Protein AF-A0A0B1SMX6-F1 (afdb_monomer)

Solvent-accessible surface area (backbone atoms only — not comparable to full-atom values): 8966 Å² total; per-residue (Å²): 136,91,67,74,60,84,88,45,82,65,66,88,77,62,55,90,82,55,79,65,43,100,51,54,57,77,76,45,85,81,36,78,78,77,69,36,91,68,62,70,91,80,54,94,78,86,84,88,76,37,67,50,43,18,37,22,36,25,50,53,40,37,75,74,75,44,51,28,39,55,66,29,6,45,50,50,53,51,46,41,38,47,22,44,73,64,79,52,83,82,86,86,71,84,46,81,18,77,90,32,54,84,36,74,70,24,67,70,46,41,34,66,75,31,48,89,34,39,17,55,63,21,27,52,44,32,33,51,39,42,55,51,20,70,74,72,54,46,36,33,62,67,53,31,63,72,73,25,65,54,30,66,113

Secondary structure (DSSP, 8-state):
--STTSSS--GGG--TT----SSHHHH----BTTTB---GGG--------HHHHHHHHHHHHHTT----HHHHHHHHHHHHHHHHHS----------GGGTTTTT-HHHHHHHSGGGTHHHHHHHHHHHHHHHHHH---HHHHHHHH-GGG--

Radius of gyration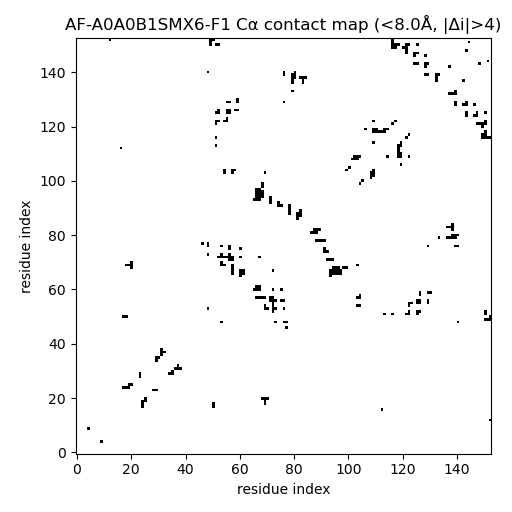: 15.2 Å; Cα contacts (8 Å, |Δi|>4): 193; chains: 1; bounding box: 34×37×40 Å

InterPro domains:
  IPR036052 Tryptophan synthase beta chain-like, PALP domain superfamily [G3DSA:3.40.50.1100] (7-115)
  IPR036052 Tryptophan synthase beta chain-like, PALP domain superfamily [SSF53686] (19-112)

pLDDT: mean 77.39, std 15.1, range [42.97, 96.25]

Sequence (153 aa):
MYDRFKNESGASLWVEPGMAGIGYGAMGMAKKGETTSMDAAVIDRVVKIPDVAATAAMRVLRDQGASGGTSSGVNLLTSMHIAATAKQVSKQLQLRGHYYDSTYYNREWIAKKFARHGGLEAYDCWYTVISESLASGEDPLFVGYERCPNGVF

Nearest PDB structures (foldseek):
  5b55-assembly1_B  TM=8.516E-01  e=1.419E+00  Fusobacterium nucleatum subsp. nucleatum ATCC 25586
  5b53-assembly1_A  TM=7.889E-01  e=3.127E+00  Fusobacterium nucleatum subsp. nucleatum ATCC 25586

Structure (mmCIF, N/CA/C/O backbone):
data_AF-A0A0B1SMX6-F1
#
_entry.id   AF-A0A0B1SMX6-F1
#
loop_
_atom_site.group_PDB
_atom_site.id
_atom_site.type_symbol
_atom_site.label_atom_id
_atom_site.label_alt_id
_atom_site.label_comp_id
_atom_site.label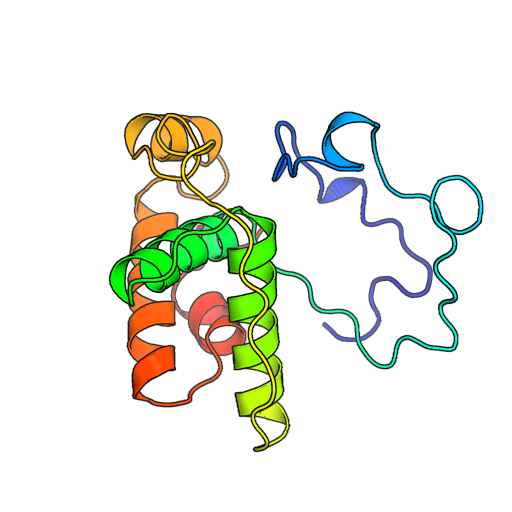_asym_id
_atom_site.label_entity_id
_atom_site.label_seq_id
_atom_site.pdbx_PDB_ins_code
_atom_site.Cartn_x
_atom_site.Cartn_y
_atom_site.Cartn_z
_atom_site.occupancy
_atom_site.B_iso_or_equiv
_atom_site.auth_seq_id
_atom_site.auth_comp_id
_atom_site.auth_asym_id
_atom_site.auth_atom_id
_atom_site.pdbx_PDB_model_num
ATOM 1 N N . MET A 1 1 ? -7.902 -8.112 -14.840 1.00 47.94 1 MET A N 1
ATOM 2 C CA . MET A 1 1 ? -6.574 -7.458 -14.950 1.00 47.94 1 MET A CA 1
ATOM 3 C C . MET A 1 1 ? -5.434 -8.478 -15.147 1.00 47.94 1 MET A C 1
ATOM 5 O O . MET A 1 1 ? -4.305 -8.180 -14.792 1.00 47.94 1 MET A O 1
ATOM 9 N N . TYR A 1 2 ? -5.686 -9.673 -15.706 1.00 43.47 2 TYR A N 1
ATOM 10 C CA . TYR A 1 2 ? -4.776 -10.821 -15.529 1.00 43.47 2 TYR A CA 1
ATOM 11 C C . TYR A 1 2 ? -3.721 -11.056 -16.630 1.00 43.47 2 TYR A C 1
ATOM 13 O O . TYR A 1 2 ? -2.857 -11.896 -16.431 1.00 43.47 2 TYR A O 1
ATOM 21 N N . ASP A 1 3 ? -3.689 -10.280 -17.721 1.00 44.81 3 ASP A N 1
ATOM 22 C CA . ASP A 1 3 ? -2.736 -10.527 -18.827 1.00 44.81 3 ASP A CA 1
ATOM 23 C C . ASP A 1 3 ? -2.076 -9.272 -19.424 1.00 44.81 3 ASP A C 1
ATOM 25 O O . ASP A 1 3 ? -1.333 -9.366 -20.398 1.00 44.81 3 ASP A O 1
ATOM 29 N N . ARG A 1 4 ? -2.290 -8.085 -18.838 1.00 47.38 4 ARG A N 1
ATOM 30 C CA . ARG A 1 4 ? -1.859 -6.807 -19.444 1.00 47.38 4 ARG A CA 1
ATOM 31 C C . ARG A 1 4 ? -0.344 -6.669 -19.671 1.00 47.38 4 ARG A C 1
ATOM 33 O O . ARG A 1 4 ? 0.047 -5.834 -20.462 1.00 47.38 4 ARG A O 1
ATOM 40 N N . PHE A 1 5 ? 0.511 -7.458 -19.015 1.00 51.41 5 PHE A N 1
ATOM 41 C CA . PHE A 1 5 ? 1.973 -7.248 -19.038 1.00 51.41 5 PHE A CA 1
ATOM 42 C C . PHE A 1 5 ? 2.776 -8.444 -19.543 1.00 51.41 5 PHE A C 1
ATOM 44 O O . PHE A 1 5 ? 3.989 -8.473 -19.364 1.00 51.41 5 PHE A O 1
ATOM 51 N N . LYS A 1 6 ? 2.141 -9.420 -20.207 1.00 57.47 6 LYS A N 1
ATOM 52 C CA . LYS A 1 6 ? 2.919 -10.452 -20.913 1.00 57.47 6 LYS A CA 1
ATOM 53 C C . LYS A 1 6 ? 3.799 -9.828 -22.008 1.00 57.47 6 LYS A C 1
ATOM 55 O O . LYS A 1 6 ? 4.912 -10.300 -22.195 1.00 57.47 6 LYS A O 1
ATOM 60 N N . ASN A 1 7 ? 3.334 -8.735 -22.635 1.00 57.09 7 ASN A N 1
ATOM 61 C CA . ASN A 1 7 ? 4.015 -8.045 -23.742 1.00 57.09 7 ASN A CA 1
ATOM 62 C C . ASN A 1 7 ? 4.041 -6.498 -23.648 1.00 57.09 7 ASN A C 1
ATOM 64 O O . ASN A 1 7 ? 4.534 -5.855 -24.570 1.00 57.09 7 ASN A O 1
ATOM 68 N N . GLU A 1 8 ? 3.529 -5.879 -22.578 1.00 57.88 8 GLU A N 1
ATOM 69 C CA . GLU A 1 8 ? 3.533 -4.412 -22.413 1.00 57.88 8 GLU A CA 1
ATOM 70 C C . GLU A 1 8 ? 4.464 -3.988 -21.272 1.00 57.88 8 GLU A C 1
ATOM 72 O O . GLU A 1 8 ? 4.553 -4.656 -20.240 1.00 57.88 8 GLU A O 1
ATOM 77 N N . SER A 1 9 ? 5.151 -2.854 -21.438 1.00 65.06 9 SER A N 1
ATOM 78 C CA . SER A 1 9 ? 5.982 -2.271 -20.382 1.00 65.06 9 SER A CA 1
ATOM 79 C C . SER A 1 9 ? 5.117 -1.574 -19.331 1.00 65.06 9 SER A C 1
ATOM 81 O O . SER A 1 9 ? 4.235 -0.785 -19.658 1.00 65.06 9 SER A O 1
ATOM 83 N N . GLY A 1 10 ? 5.405 -1.810 -18.048 1.00 64.06 10 GLY A N 1
ATOM 84 C CA . GLY A 1 10 ? 4.799 -1.075 -16.933 1.00 64.06 10 GLY A CA 1
ATOM 85 C C . GLY A 1 10 ? 5.414 0.304 -16.673 1.00 64.06 10 GLY A C 1
ATOM 86 O O . GLY A 1 10 ? 5.020 0.944 -15.705 1.00 64.06 10 GLY A O 1
ATOM 87 N N . ALA A 1 11 ? 6.375 0.755 -17.489 1.00 65.44 11 ALA A N 1
ATOM 88 C CA . ALA A 1 11 ? 7.155 1.969 -17.235 1.00 65.44 11 ALA A CA 1
ATOM 89 C C . ALA A 1 11 ? 6.301 3.242 -17.107 1.00 65.44 11 ALA A C 1
ATOM 91 O O . ALA A 1 11 ? 6.614 4.095 -16.287 1.00 65.44 11 ALA A O 1
ATOM 92 N N . SER A 1 12 ? 5.201 3.356 -17.859 1.00 65.31 12 SER A N 1
ATOM 93 C CA . SER A 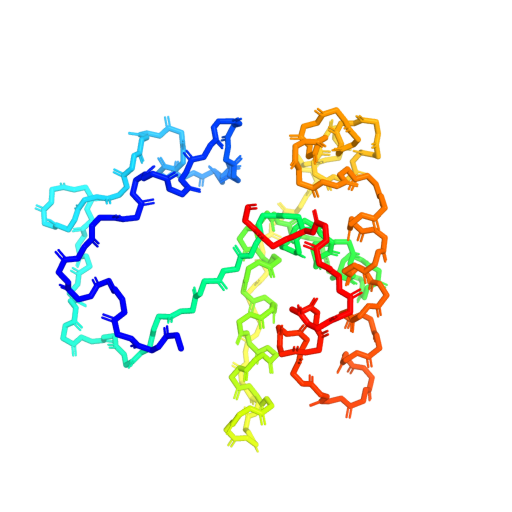1 12 ? 4.280 4.502 -17.770 1.00 65.31 12 SER A CA 1
ATOM 94 C C . SER A 1 12 ? 3.496 4.571 -16.455 1.00 65.31 12 SER A C 1
ATOM 96 O O . SER A 1 12 ? 2.918 5.608 -16.151 1.00 65.31 12 SER A O 1
ATOM 98 N N . LEU A 1 13 ? 3.467 3.478 -15.688 1.00 63.22 13 LEU A N 1
ATOM 99 C CA . LEU A 1 13 ? 2.819 3.399 -14.378 1.00 63.22 13 LEU A CA 1
ATOM 100 C C . LEU A 1 13 ? 3.793 3.706 -13.234 1.00 63.22 13 LEU A C 1
ATOM 102 O O . LEU A 1 13 ? 3.374 3.786 -12.084 1.00 63.22 13 LEU A O 1
ATOM 106 N N . TRP A 1 14 ? 5.090 3.832 -13.526 1.00 65.75 14 TRP A N 1
ATOM 107 C CA . TRP A 1 14 ? 6.093 4.204 -12.539 1.00 65.75 14 TRP A CA 1
ATOM 108 C C . TRP A 1 14 ? 6.213 5.728 -12.472 1.00 65.75 14 TRP A C 1
ATOM 110 O O . TRP A 1 14 ? 6.419 6.389 -13.490 1.00 65.75 14 TRP A O 1
ATOM 120 N N . VAL A 1 15 ? 6.107 6.286 -11.266 1.00 65.00 15 VAL A N 1
ATOM 121 C CA . VAL A 1 15 ? 6.229 7.725 -11.010 1.00 65.00 15 VAL A CA 1
ATOM 122 C C . VAL A 1 15 ? 7.208 7.937 -9.862 1.00 65.00 15 VAL A C 1
ATOM 124 O O . VAL A 1 15 ? 7.072 7.316 -8.812 1.00 65.00 15 VAL A O 1
ATOM 127 N N . GLU A 1 16 ? 8.192 8.818 -10.044 1.00 60.72 16 GLU A N 1
ATOM 128 C CA . GLU A 1 16 ? 9.182 9.153 -9.013 1.00 60.72 16 GLU A CA 1
ATOM 129 C C . GLU A 1 16 ? 8.509 9.761 -7.753 1.00 60.72 16 GLU A C 1
ATOM 131 O O . GLU A 1 16 ? 7.606 10.594 -7.886 1.00 60.72 16 GLU A O 1
ATOM 136 N N . PRO A 1 17 ? 8.931 9.405 -6.518 1.00 51.59 17 PRO A N 1
ATOM 137 C CA . PRO A 1 17 ? 10.104 8.591 -6.157 1.00 51.59 17 PRO A CA 1
ATOM 138 C C . PRO A 1 17 ? 9.947 7.081 -6.362 1.00 51.59 17 PRO A C 1
ATOM 140 O O . PRO A 1 17 ? 10.918 6.350 -6.178 1.00 51.59 17 PRO A O 1
ATOM 143 N N . GLY A 1 18 ? 8.752 6.607 -6.722 1.00 62.62 18 GLY A N 1
ATOM 144 C CA . GLY A 1 18 ? 8.358 5.211 -6.579 1.00 62.62 18 GLY A CA 1
ATOM 145 C C . GLY A 1 18 ? 8.516 4.733 -5.131 1.00 62.62 18 GLY A C 1
ATOM 146 O O . GLY A 1 18 ? 9.050 5.423 -4.251 1.00 62.62 18 GLY A O 1
ATOM 147 N N . MET A 1 19 ? 8.083 3.513 -4.839 1.00 68.06 19 MET A N 1
ATOM 148 C CA . MET A 1 19 ? 8.546 2.846 -3.623 1.00 68.06 19 MET A CA 1
ATOM 149 C C . MET A 1 19 ? 10.039 2.502 -3.746 1.00 68.06 19 MET A C 1
ATOM 151 O O . MET A 1 19 ? 10.423 1.464 -4.283 1.00 68.06 19 MET A O 1
ATOM 155 N N . ALA A 1 20 ? 10.894 3.379 -3.219 1.00 57.22 20 ALA A N 1
ATOM 156 C CA . ALA A 1 20 ? 12.323 3.158 -3.084 1.00 57.22 20 ALA A CA 1
ATOM 157 C C . ALA A 1 20 ? 12.571 2.107 -1.991 1.00 57.22 20 ALA A C 1
ATOM 159 O O . ALA A 1 20 ? 12.595 2.399 -0.796 1.00 57.22 20 ALA A O 1
ATOM 160 N N . GLY A 1 21 ? 12.721 0.850 -2.403 1.00 52.12 21 GLY A N 1
ATOM 161 C CA . GLY A 1 21 ? 13.326 -0.177 -1.562 1.00 52.12 21 GLY A CA 1
ATOM 162 C C . GLY A 1 21 ? 14.850 -0.036 -1.545 1.00 52.12 21 GLY A C 1
ATOM 163 O O . GLY A 1 21 ? 15.449 0.433 -2.512 1.00 52.12 21 GLY A O 1
ATOM 164 N N . ILE A 1 22 ? 15.487 -0.505 -0.471 1.00 45.50 22 ILE A N 1
ATOM 165 C CA . ILE A 1 22 ? 16.936 -0.766 -0.415 1.00 45.50 22 ILE A CA 1
ATOM 166 C C . ILE A 1 22 ? 17.231 -1.923 -1.396 1.00 45.50 22 ILE A C 1
ATOM 168 O O . ILE A 1 22 ? 17.194 -3.093 -1.028 1.00 45.50 22 ILE A O 1
ATOM 172 N N . GLY A 1 23 ? 17.364 -1.616 -2.686 1.00 52.12 23 GLY A N 1
ATOM 173 C CA . GLY A 1 23 ? 17.436 -2.587 -3.783 1.00 52.12 23 GLY A CA 1
ATOM 174 C C . GLY A 1 23 ? 17.416 -1.901 -5.152 1.00 52.12 23 GLY A C 1
ATOM 175 O O . GLY A 1 23 ? 17.749 -0.721 -5.252 1.00 52.12 23 GLY A O 1
ATOM 176 N N . TYR A 1 24 ? 16.992 -2.610 -6.209 1.00 48.94 24 TYR A N 1
ATOM 177 C CA . TYR A 1 24 ? 16.967 -2.065 -7.580 1.00 48.94 24 TYR A CA 1
ATOM 178 C C . TYR A 1 24 ? 16.203 -0.743 -7.716 1.00 48.94 24 TYR A C 1
ATOM 180 O O . TYR A 1 24 ? 16.554 0.034 -8.587 1.00 48.94 24 TYR A O 1
ATOM 188 N N . GLY A 1 25 ? 15.265 -0.407 -6.823 1.00 52.84 25 GLY A N 1
ATOM 189 C CA . GLY A 1 25 ? 14.623 0.915 -6.814 1.00 52.84 25 GLY A CA 1
ATOM 190 C C . GLY A 1 25 ? 15.612 2.093 -6.823 1.00 52.84 25 GLY A C 1
ATOM 191 O O . GLY A 1 25 ? 15.338 3.098 -7.466 1.00 52.84 25 GLY A O 1
ATOM 192 N N . ALA A 1 26 ? 16.789 1.946 -6.200 1.00 51.88 26 ALA A N 1
ATOM 193 C CA . ALA A 1 26 ? 17.867 2.940 -6.250 1.00 51.88 26 ALA A CA 1
ATOM 194 C C . ALA A 1 26 ? 18.799 2.801 -7.477 1.00 51.88 26 ALA A C 1
ATOM 196 O O . ALA A 1 26 ? 19.523 3.737 -7.800 1.00 51.88 26 ALA A O 1
ATOM 197 N N . MET A 1 27 ? 18.792 1.648 -8.157 1.00 59.31 27 MET A N 1
ATOM 198 C CA . MET A 1 27 ? 19.605 1.351 -9.352 1.00 59.31 27 MET A CA 1
ATOM 199 C C . MET A 1 27 ? 18.809 1.414 -10.671 1.00 59.31 27 MET A C 1
ATOM 201 O O . MET A 1 27 ? 19.353 1.111 -11.732 1.00 59.31 27 MET A O 1
ATOM 205 N N . GLY A 1 28 ? 17.534 1.811 -10.618 1.00 62.69 28 GLY A N 1
ATOM 206 C CA . GLY A 1 28 ? 16.636 1.911 -11.768 1.00 62.69 28 GLY A CA 1
ATOM 207 C C . GLY A 1 28 ? 15.728 0.691 -11.973 1.00 62.69 28 GLY A C 1
ATOM 208 O O . GLY A 1 28 ? 15.672 -0.243 -11.176 1.00 62.69 28 GLY A O 1
ATOM 209 N N . MET A 1 29 ? 14.956 0.707 -13.060 1.00 64.69 29 MET A N 1
ATOM 210 C CA . MET A 1 29 ? 13.981 -0.351 -13.349 1.00 64.69 29 MET A CA 1
ATOM 211 C C . MET A 1 29 ? 14.651 -1.723 -13.501 1.00 64.69 29 MET A C 1
ATOM 213 O O . MET A 1 29 ? 15.658 -1.856 -14.197 1.00 64.69 29 MET A O 1
ATOM 217 N N . ALA A 1 30 ? 14.046 -2.760 -12.915 1.00 70.38 30 ALA A N 1
ATOM 218 C CA . ALA A 1 30 ? 14.485 -4.131 -13.131 1.00 70.38 30 ALA A CA 1
ATOM 219 C C . ALA A 1 30 ? 14.174 -4.581 -14.571 1.00 70.38 30 ALA A C 1
ATOM 221 O O . ALA A 1 30 ? 13.034 -4.490 -15.026 1.00 70.38 30 ALA A O 1
ATOM 222 N N . LYS A 1 31 ? 15.180 -5.102 -15.276 1.00 70.50 31 LYS A N 1
ATOM 223 C CA . LYS A 1 31 ? 15.092 -5.608 -16.648 1.00 70.50 31 LYS A CA 1
ATOM 224 C C . LYS A 1 31 ? 15.472 -7.085 -16.699 1.00 70.50 31 LYS A C 1
ATOM 226 O O . LYS A 1 31 ? 16.578 -7.459 -16.301 1.00 70.50 31 LYS A O 1
ATOM 231 N N . LYS A 1 32 ? 14.561 -7.924 -17.198 1.00 71.38 32 LYS A N 1
ATOM 232 C CA . LYS A 1 32 ? 14.756 -9.378 -17.307 1.00 71.38 32 LYS A CA 1
ATOM 233 C C . LYS A 1 32 ? 16.012 -9.702 -18.122 1.00 71.38 32 LYS A C 1
ATOM 235 O O . LYS A 1 32 ? 16.145 -9.222 -19.240 1.00 71.38 32 LYS A O 1
ATOM 240 N N . GLY A 1 33 ? 16.914 -10.512 -17.565 1.00 71.06 33 GLY A N 1
ATOM 241 C CA . GLY A 1 33 ? 18.145 -10.942 -18.240 1.00 71.06 33 GLY A CA 1
ATOM 242 C C . GLY A 1 33 ? 19.266 -9.895 -18.293 1.00 71.06 33 GLY A C 1
ATOM 243 O O . GLY A 1 33 ? 20.388 -10.252 -18.629 1.00 71.06 33 GLY A O 1
ATOM 244 N N . GLU A 1 34 ? 18.998 -8.638 -17.923 1.00 77.00 34 GLU A N 1
ATOM 245 C CA . GLU A 1 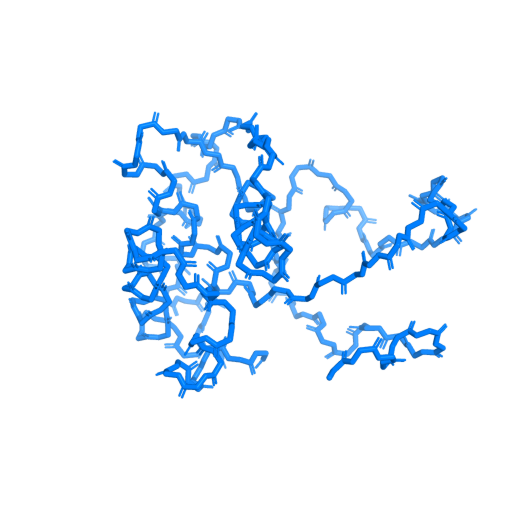34 ? 20.018 -7.584 -17.806 1.00 77.00 34 GLU A CA 1
ATOM 246 C C . GLU A 1 34 ? 20.345 -7.305 -16.337 1.00 77.00 34 GLU A C 1
ATOM 248 O O . GLU A 1 34 ? 21.475 -7.471 -15.889 1.00 77.00 34 GLU A O 1
ATOM 253 N N . THR A 1 35 ? 19.339 -6.886 -15.568 1.00 72.06 35 THR A N 1
ATOM 254 C CA . THR A 1 35 ? 19.502 -6.476 -14.170 1.00 72.06 35 THR A CA 1
ATOM 255 C C . THR A 1 35 ? 18.796 -7.428 -13.212 1.00 72.06 35 THR A C 1
ATOM 257 O O . THR A 1 35 ? 18.671 -7.136 -12.034 1.00 72.06 35 THR A O 1
ATOM 260 N N . THR A 1 36 ? 18.261 -8.549 -13.685 1.00 72.19 36 THR A N 1
ATOM 261 C CA . THR A 1 36 ? 17.705 -9.581 -12.810 1.00 72.19 36 THR A CA 1
ATOM 262 C C . THR A 1 36 ? 17.867 -10.958 -13.438 1.00 72.19 36 THR A C 1
ATOM 264 O O . THR A 1 36 ? 17.686 -11.123 -14.645 1.00 72.19 36 THR A O 1
ATOM 267 N N . SER A 1 37 ? 18.166 -11.952 -12.600 1.00 77.56 37 SER A N 1
ATOM 268 C CA . SER A 1 37 ? 18.186 -13.379 -12.943 1.00 77.56 37 SER A CA 1
ATOM 269 C C . SER A 1 37 ? 16.785 -14.008 -12.974 1.00 77.56 37 SER A C 1
ATOM 271 O O . SER A 1 37 ? 16.653 -15.228 -12.950 1.00 77.56 37 SER A O 1
ATOM 273 N N . MET A 1 38 ? 15.732 -13.185 -12.994 1.00 74.69 38 MET A N 1
ATOM 274 C CA . MET A 1 38 ? 14.341 -13.624 -12.982 1.00 74.69 38 MET A CA 1
ATOM 275 C C . MET A 1 38 ? 14.003 -14.473 -14.213 1.00 74.69 38 MET A C 1
ATOM 277 O O . MET A 1 38 ? 13.945 -13.971 -15.340 1.00 74.69 38 MET A O 1
ATOM 281 N N . ASP A 1 39 ? 13.708 -15.748 -13.979 1.00 79.62 39 ASP A N 1
ATOM 282 C CA . ASP A 1 39 ? 13.090 -16.618 -14.969 1.00 79.62 39 ASP A CA 1
ATOM 283 C C . ASP A 1 39 ? 11.564 -16.497 -14.869 1.00 79.62 39 ASP A C 1
ATOM 285 O O . ASP A 1 39 ? 10.972 -16.686 -13.811 1.00 79.62 39 ASP A O 1
ATOM 289 N N . ALA A 1 40 ? 10.914 -16.156 -15.981 1.00 76.62 40 ALA A N 1
ATOM 290 C CA . ALA A 1 40 ? 9.458 -16.029 -16.003 1.00 76.62 40 ALA A CA 1
ATOM 291 C C . ALA A 1 40 ? 8.761 -17.396 -15.964 1.00 76.62 40 ALA A C 1
ATOM 293 O O . ALA A 1 40 ? 7.596 -17.460 -15.588 1.00 76.62 40 ALA A O 1
ATOM 294 N N . ALA A 1 41 ? 9.458 -18.478 -16.334 1.00 82.81 41 ALA A N 1
ATOM 295 C CA . ALA A 1 41 ? 8.898 -19.825 -16.333 1.00 82.81 41 ALA A CA 1
ATOM 296 C C . ALA A 1 41 ? 8.590 -20.350 -14.920 1.00 82.81 41 ALA A C 1
ATOM 298 O O . ALA A 1 41 ? 7.788 -21.267 -14.782 1.00 82.81 41 ALA A O 1
ATOM 299 N N . VAL A 1 42 ? 9.195 -19.761 -13.881 1.00 80.69 42 VAL A N 1
ATOM 300 C CA . VAL A 1 42 ? 8.979 -20.137 -12.472 1.00 80.69 42 VAL A CA 1
ATOM 301 C C . VAL A 1 42 ? 8.035 -19.183 -11.725 1.00 80.69 42 VAL A C 1
ATOM 303 O O . VAL A 1 42 ? 7.952 -19.239 -10.501 1.00 80.69 42 VAL A O 1
ATOM 306 N N . ILE A 1 43 ? 7.353 -18.273 -12.432 1.00 78.50 43 ILE A N 1
ATOM 307 C CA . ILE A 1 43 ? 6.415 -17.305 -11.845 1.00 78.50 43 ILE A CA 1
ATOM 308 C C . ILE A 1 43 ? 4.991 -17.668 -12.265 1.00 78.50 43 ILE A C 1
ATOM 310 O O . ILE A 1 43 ? 4.596 -17.425 -13.403 1.00 78.50 43 ILE A O 1
ATOM 314 N N . ASP A 1 44 ? 4.190 -18.174 -11.327 1.00 78.81 44 ASP A N 1
ATOM 315 C CA . ASP A 1 44 ? 2.796 -18.544 -11.602 1.00 78.81 44 ASP A CA 1
ATOM 316 C C . ASP A 1 44 ? 1.874 -17.325 -11.755 1.00 78.81 44 ASP A C 1
ATOM 318 O O . ASP A 1 44 ? 0.925 -17.332 -12.542 1.00 78.81 44 ASP A O 1
ATOM 322 N N . ARG A 1 45 ? 2.113 -16.268 -10.965 1.00 77.50 45 ARG A N 1
ATOM 323 C CA . ARG A 1 45 ? 1.251 -15.078 -10.894 1.00 77.50 45 ARG A CA 1
ATOM 324 C C . ARG A 1 45 ? 2.060 -13.812 -10.626 1.00 77.50 45 ARG A C 1
ATOM 326 O O . ARG A 1 45 ? 3.018 -13.819 -9.861 1.00 77.50 45 ARG A O 1
ATOM 333 N N . VAL A 1 46 ? 1.600 -12.701 -11.200 1.00 79.31 46 VAL A N 1
ATOM 334 C CA . VAL A 1 46 ? 2.097 -11.347 -10.917 1.00 79.31 46 VAL A CA 1
ATOM 335 C C . VAL A 1 46 ? 0.934 -10.501 -10.414 1.00 79.31 46 VAL A C 1
ATOM 337 O O . VAL A 1 46 ? -0.120 -10.453 -11.049 1.00 79.31 46 VAL A O 1
ATOM 340 N N . VAL A 1 47 ? 1.125 -9.826 -9.282 1.00 80.56 47 VAL A N 1
ATOM 341 C CA . VAL A 1 47 ? 0.127 -8.938 -8.671 1.00 80.56 47 VAL A CA 1
ATOM 342 C C . VAL A 1 47 ? 0.671 -7.515 -8.668 1.00 80.56 47 VAL A C 1
ATOM 344 O O . VAL A 1 47 ? 1.842 -7.291 -8.370 1.00 80.56 47 VAL A O 1
ATOM 347 N N . LYS A 1 48 ? -0.179 -6.548 -9.021 1.00 79.75 48 LYS A N 1
ATOM 348 C CA . LYS A 1 48 ? 0.147 -5.123 -8.948 1.00 79.75 48 LYS A CA 1
ATOM 349 C C . LYS A 1 48 ? -0.462 -4.516 -7.705 1.00 79.75 48 LYS A C 1
ATOM 351 O O . LYS A 1 48 ? -1.645 -4.721 -7.442 1.00 79.75 48 LYS A O 1
ATOM 356 N N . ILE A 1 49 ? 0.354 -3.756 -6.991 1.00 85.81 49 ILE A N 1
ATOM 357 C CA . ILE A 1 49 ? -0.008 -3.139 -5.725 1.00 85.81 49 ILE A CA 1
ATOM 358 C C . ILE A 1 49 ? 0.174 -1.627 -5.866 1.00 85.81 49 ILE A C 1
ATOM 360 O O . ILE A 1 49 ? 1.265 -1.212 -6.259 1.00 85.81 49 ILE A O 1
ATOM 364 N N . PRO A 1 50 ? -0.847 -0.808 -5.564 1.00 87.75 50 PRO A N 1
ATOM 365 C CA . PRO A 1 50 ? -0.680 0.637 -5.492 1.00 87.75 50 PRO A CA 1
ATOM 366 C C . PRO A 1 50 ? 0.325 1.024 -4.402 1.00 87.75 50 PRO A C 1
ATOM 368 O O . PRO A 1 50 ? 0.275 0.497 -3.287 1.00 87.75 50 PRO A O 1
ATOM 371 N N . ASP A 1 51 ? 1.202 1.985 -4.687 1.00 86.44 51 ASP A N 1
ATOM 372 C CA . ASP A 1 51 ? 2.238 2.420 -3.742 1.00 86.44 51 ASP A CA 1
ATOM 373 C C . ASP A 1 51 ? 1.644 2.958 -2.429 1.00 86.44 51 ASP A C 1
ATOM 375 O O . ASP A 1 51 ? 2.163 2.689 -1.340 1.00 86.44 51 ASP A O 1
ATOM 379 N N . VAL A 1 52 ? 0.513 3.667 -2.514 1.00 89.75 52 VAL A N 1
ATOM 380 C CA . VAL A 1 52 ? -0.214 4.170 -1.339 1.00 89.75 52 VAL A CA 1
ATOM 381 C C . VAL A 1 52 ? -0.779 3.025 -0.488 1.00 89.75 52 VAL A C 1
ATOM 383 O O . VAL A 1 52 ? -0.673 3.065 0.737 1.00 89.75 52 VAL A O 1
ATOM 386 N N . ALA A 1 53 ? -1.278 1.958 -1.123 1.00 91.81 53 ALA A N 1
ATOM 387 C CA . ALA A 1 53 ? -1.793 0.775 -0.438 1.00 91.81 53 ALA A CA 1
ATOM 388 C C . ALA A 1 53 ? -0.669 0.020 0.281 1.00 91.81 53 ALA A C 1
ATOM 390 O O . ALA A 1 53 ? -0.798 -0.328 1.452 1.00 91.81 53 ALA A O 1
ATOM 391 N N . ALA A 1 54 ? 0.466 -0.192 -0.389 1.00 91.25 54 ALA A N 1
ATOM 392 C CA . ALA A 1 54 ? 1.632 -0.823 0.222 1.00 91.25 54 ALA A CA 1
ATOM 393 C C . ALA A 1 54 ? 2.203 0.008 1.381 1.00 91.25 54 ALA A C 1
ATOM 395 O O . ALA A 1 54 ? 2.595 -0.558 2.401 1.00 91.25 54 ALA A O 1
ATOM 396 N N . THR A 1 55 ? 2.195 1.339 1.267 1.00 90.81 55 THR A N 1
ATOM 397 C CA . THR A 1 55 ? 2.596 2.242 2.357 1.00 90.81 55 THR A CA 1
ATOM 398 C C . THR A 1 55 ? 1.646 2.126 3.554 1.00 90.81 55 THR A C 1
ATOM 400 O O . THR A 1 55 ? 2.099 1.998 4.690 1.00 90.81 55 THR A O 1
ATOM 403 N N . ALA A 1 56 ? 0.330 2.075 3.324 1.00 93.12 56 ALA A N 1
ATOM 404 C CA . ALA A 1 56 ? -0.651 1.819 4.380 1.00 93.12 56 ALA A CA 1
ATOM 405 C C . ALA A 1 56 ? -0.467 0.430 5.020 1.00 93.12 56 ALA A C 1
ATOM 407 O O . ALA A 1 56 ? -0.491 0.297 6.245 1.00 93.12 56 ALA A O 1
ATOM 408 N N . ALA A 1 57 ? -0.180 -0.595 4.214 1.00 93.12 57 ALA A N 1
ATOM 409 C CA . ALA A 1 57 ? 0.089 -1.952 4.684 1.00 93.12 57 ALA A CA 1
ATOM 410 C C . ALA A 1 57 ? 1.320 -2.029 5.603 1.00 93.12 57 ALA A C 1
ATOM 412 O O . ALA A 1 57 ? 1.311 -2.791 6.569 1.00 93.12 57 ALA A O 1
ATOM 413 N N . MET A 1 58 ? 2.364 -1.223 5.357 1.00 91.75 58 MET A N 1
ATOM 414 C CA . MET A 1 58 ? 3.506 -1.113 6.279 1.00 91.75 58 MET A CA 1
ATOM 415 C C . MET A 1 58 ? 3.061 -0.665 7.668 1.00 91.75 58 MET A C 1
ATOM 417 O O . MET A 1 58 ? 3.555 -1.179 8.673 1.00 91.75 58 MET A O 1
ATOM 421 N N . ARG A 1 59 ? 2.132 0.296 7.733 1.00 92.56 59 ARG A N 1
ATOM 422 C CA . ARG A 1 59 ? 1.614 0.784 9.006 1.00 92.56 59 ARG A CA 1
ATOM 423 C C . ARG A 1 59 ? 0.775 -0.273 9.711 1.00 92.56 59 ARG A C 1
ATOM 425 O O . ARG A 1 59 ? 1.031 -0.515 10.884 1.00 92.56 59 ARG A O 1
ATOM 432 N N . VAL A 1 60 ? -0.129 -0.947 8.996 1.00 92.69 60 VAL A N 1
ATOM 433 C CA . VAL A 1 60 ? -0.906 -2.067 9.558 1.00 92.69 60 VAL A CA 1
ATOM 434 C C . VAL A 1 60 ? 0.029 -3.133 10.127 1.00 92.69 60 VAL A C 1
ATOM 436 O O . VAL A 1 60 ? -0.139 -3.555 11.265 1.00 92.69 60 VAL A O 1
ATOM 439 N N . LEU A 1 61 ? 1.072 -3.514 9.384 1.00 89.94 61 LEU A N 1
ATOM 440 C CA . LEU A 1 61 ? 2.072 -4.479 9.839 1.00 89.94 61 LEU A CA 1
ATOM 441 C C . LEU A 1 61 ? 2.764 -4.026 11.139 1.00 89.94 61 LEU A C 1
ATOM 443 O O . LEU A 1 61 ? 2.908 -4.825 12.067 1.00 89.94 61 LEU A O 1
ATOM 447 N N . ARG A 1 62 ? 3.140 -2.740 11.222 1.00 89.44 62 ARG A N 1
ATOM 448 C CA . ARG A 1 62 ? 3.754 -2.136 12.417 1.00 89.44 62 ARG A CA 1
ATOM 449 C C . ARG A 1 62 ? 2.823 -2.167 13.617 1.00 89.44 62 ARG A C 1
ATOM 451 O O . ARG A 1 62 ? 3.285 -2.476 14.712 1.00 89.44 62 ARG A O 1
ATOM 458 N N . ASP A 1 63 ? 1.541 -1.897 13.406 1.00 91.00 63 ASP A N 1
ATOM 459 C CA . ASP A 1 63 ? 0.530 -1.943 14.460 1.00 91.00 63 ASP A CA 1
ATOM 460 C C . ASP A 1 63 ? 0.312 -3.389 14.973 1.00 91.00 63 ASP A C 1
ATOM 462 O O . ASP A 1 63 ? -0.020 -3.576 16.139 1.00 91.00 63 ASP A O 1
ATOM 466 N N . GLN A 1 64 ? 0.611 -4.416 14.160 1.00 86.19 64 GLN A N 1
ATOM 467 C CA . GLN A 1 64 ? 0.664 -5.833 14.576 1.00 86.19 64 GLN A CA 1
ATOM 468 C C . GLN A 1 64 ? 1.989 -6.239 15.261 1.00 86.19 64 GLN A C 1
ATOM 470 O O . GLN A 1 64 ? 2.224 -7.418 15.525 1.00 86.19 64 GLN A O 1
ATOM 475 N N . GLY A 1 65 ? 2.889 -5.289 15.533 1.00 86.44 65 GLY A N 1
ATOM 476 C CA . GLY A 1 65 ? 4.166 -5.533 16.213 1.00 86.44 65 GLY A CA 1
ATOM 477 C C . GLY A 1 65 ? 5.331 -5.925 15.297 1.00 86.44 65 GLY A C 1
ATOM 478 O O . GLY A 1 65 ? 6.424 -6.201 15.790 1.00 86.44 65 GLY A O 1
ATOM 479 N N . ALA A 1 66 ? 5.147 -5.915 13.973 1.00 84.75 66 ALA A N 1
ATOM 480 C CA . ALA A 1 66 ? 6.208 -6.184 13.003 1.00 84.75 66 ALA A CA 1
ATOM 481 C C . ALA A 1 66 ? 6.536 -4.921 12.193 1.00 84.75 66 ALA A C 1
ATOM 483 O O . ALA A 1 66 ? 5.685 -4.352 11.533 1.00 84.75 66 ALA A O 1
ATOM 484 N N . SER A 1 67 ? 7.784 -4.458 12.182 1.00 78.25 67 SER A N 1
ATOM 485 C CA . SER A 1 67 ? 8.155 -3.249 11.428 1.00 78.25 67 SER A CA 1
ATOM 486 C C . SER A 1 67 ? 8.978 -3.613 10.205 1.00 78.25 67 SER A C 1
ATOM 488 O O . SER A 1 67 ? 10.059 -4.171 10.376 1.00 78.25 67 SER A O 1
ATOM 490 N N . GLY A 1 68 ? 8.512 -3.243 9.006 1.00 81.19 68 GLY A N 1
ATOM 491 C CA . GLY A 1 68 ? 9.217 -3.475 7.742 1.00 81.19 68 GLY A CA 1
ATOM 492 C C . GLY A 1 68 ? 9.224 -2.299 6.779 1.00 81.19 68 GLY A C 1
ATOM 493 O O . GLY A 1 68 ? 8.764 -1.212 7.115 1.00 81.19 68 GLY A O 1
ATOM 494 N N . GLY A 1 69 ? 9.838 -2.504 5.614 1.00 82.75 69 GLY A N 1
ATOM 495 C CA . GLY A 1 69 ? 9.883 -1.516 4.534 1.00 82.75 69 GLY A CA 1
ATOM 496 C C . GLY A 1 69 ? 8.715 -1.649 3.563 1.00 82.75 69 GLY A C 1
ATOM 497 O O . GLY A 1 69 ? 7.847 -2.501 3.740 1.00 82.75 69 GLY A O 1
ATOM 498 N N . THR A 1 70 ? 8.736 -0.858 2.493 1.00 78.12 70 THR A N 1
ATOM 499 C CA . THR A 1 70 ? 7.726 -0.883 1.416 1.00 78.12 70 THR A CA 1
ATOM 500 C C . THR A 1 70 ? 7.501 -2.277 0.839 1.00 78.12 70 THR A C 1
ATOM 502 O O . THR A 1 70 ? 6.361 -2.704 0.666 1.00 78.12 70 THR A O 1
ATOM 505 N N . SER A 1 71 ? 8.570 -3.051 0.650 1.00 80.25 71 SER A N 1
ATOM 506 C CA . SER A 1 71 ? 8.489 -4.450 0.212 1.00 80.25 71 SER A CA 1
ATOM 507 C C . SER A 1 71 ? 7.739 -5.360 1.191 1.00 80.25 71 SER A C 1
ATOM 509 O O . SER A 1 71 ? 7.066 -6.291 0.758 1.00 80.25 71 SER A O 1
ATOM 511 N N . SER A 1 72 ? 7.791 -5.092 2.500 1.00 87.50 72 SER A N 1
ATOM 512 C CA . SER A 1 72 ? 6.985 -5.820 3.488 1.00 87.50 72 SER A CA 1
ATOM 513 C C . SER A 1 72 ? 5.496 -5.495 3.345 1.00 87.50 72 SER A C 1
ATOM 515 O O . SER A 1 72 ? 4.678 -6.404 3.453 1.00 87.50 72 SER A O 1
ATOM 517 N N . GLY A 1 73 ? 5.146 -4.241 3.038 1.00 89.38 73 GLY A N 1
ATOM 518 C CA . GLY A 1 73 ? 3.769 -3.846 2.726 1.00 89.38 73 GLY A CA 1
ATOM 519 C C . GLY A 1 73 ? 3.234 -4.517 1.455 1.00 89.38 73 GLY A C 1
ATOM 520 O O . GLY A 1 73 ? 2.144 -5.088 1.468 1.00 89.38 73 GLY A O 1
ATOM 521 N N . VAL A 1 74 ? 4.039 -4.543 0.384 1.00 89.12 74 VAL A N 1
ATOM 522 C CA . VAL A 1 74 ? 3.728 -5.270 -0.865 1.00 89.12 74 VAL A CA 1
ATOM 523 C C . VAL A 1 74 ? 3.516 -6.763 -0.602 1.00 89.12 74 VAL A C 1
ATOM 525 O O . VAL A 1 74 ? 2.537 -7.342 -1.077 1.00 89.12 74 VAL A O 1
ATOM 528 N N . ASN A 1 75 ? 4.403 -7.387 0.177 1.00 88.19 75 ASN A N 1
ATOM 529 C CA . ASN A 1 75 ? 4.300 -8.806 0.510 1.00 88.19 75 ASN A CA 1
ATOM 530 C C . ASN A 1 75 ? 3.071 -9.113 1.368 1.00 88.19 75 ASN A C 1
ATOM 532 O O . ASN A 1 75 ? 2.423 -10.129 1.126 1.00 88.19 75 ASN A O 1
ATOM 536 N N . LEU A 1 76 ? 2.728 -8.255 2.336 1.00 89.38 76 LEU A N 1
ATOM 537 C CA . LEU A 1 76 ? 1.525 -8.421 3.153 1.00 89.38 76 LEU A CA 1
ATOM 538 C C . LEU A 1 76 ? 0.272 -8.423 2.270 1.00 89.38 76 LEU A C 1
ATOM 540 O O . LEU A 1 76 ? -0.476 -9.397 2.284 1.00 89.38 76 LEU A O 1
ATOM 544 N N . LEU A 1 77 ? 0.094 -7.389 1.445 1.00 91.06 77 LEU A N 1
ATOM 545 C CA . LEU A 1 77 ? -1.055 -7.274 0.544 1.00 91.06 77 LEU A CA 1
ATOM 546 C C . LEU A 1 77 ? -1.147 -8.435 -0.444 1.00 91.06 77 LEU A C 1
ATOM 548 O O . LEU A 1 77 ? -2.219 -9.003 -0.637 1.00 91.06 77 LEU A O 1
ATOM 552 N N . THR A 1 78 ? -0.019 -8.821 -1.040 1.00 89.12 78 THR A N 1
ATOM 553 C CA . THR A 1 78 ? 0.025 -9.946 -1.983 1.00 89.12 78 THR A CA 1
ATOM 554 C C . THR A 1 78 ? -0.329 -11.259 -1.287 1.00 89.12 78 THR A C 1
ATOM 556 O O . THR A 1 78 ? -1.084 -12.057 -1.835 1.00 89.12 78 THR A O 1
ATOM 559 N N . SER A 1 79 ? 0.159 -11.471 -0.062 1.00 88.12 79 SER A N 1
ATOM 560 C CA . SER A 1 79 ? -0.157 -12.668 0.723 1.00 88.12 79 SER A CA 1
ATOM 561 C C . SER A 1 79 ? -1.634 -12.716 1.101 1.00 88.12 79 SER A C 1
ATOM 563 O O . SER A 1 79 ? -2.245 -13.771 0.976 1.00 88.12 79 SER A O 1
ATOM 565 N N . MET A 1 80 ? -2.224 -11.586 1.507 1.00 88.94 80 MET A N 1
ATOM 566 C CA . MET A 1 80 ? -3.658 -11.485 1.801 1.00 88.94 80 MET A CA 1
ATOM 567 C C . MET A 1 80 ? -4.505 -11.758 0.552 1.00 88.94 80 MET A C 1
ATOM 569 O O . MET A 1 80 ? -5.424 -12.568 0.606 1.00 88.94 80 MET A O 1
ATOM 573 N N . HIS A 1 81 ? -4.145 -11.173 -0.594 1.00 89.44 81 HIS A N 1
ATOM 574 C CA . HIS A 1 81 ? -4.814 -11.418 -1.875 1.00 89.44 81 HIS A CA 1
ATOM 575 C C . HIS A 1 81 ? -4.745 -12.895 -2.297 1.00 89.44 81 HIS A C 1
ATOM 577 O O . HIS A 1 81 ? -5.744 -13.501 -2.693 1.00 89.44 81 HIS A O 1
ATOM 583 N N . ILE A 1 82 ? -3.565 -13.516 -2.200 1.00 85.56 82 ILE A N 1
ATOM 584 C CA . ILE A 1 82 ? -3.405 -14.941 -2.512 1.00 85.56 82 ILE A CA 1
ATOM 585 C C . ILE A 1 82 ? -4.200 -15.792 -1.520 1.00 85.56 82 ILE A C 1
ATOM 587 O O . ILE A 1 82 ? -4.916 -16.687 -1.952 1.00 85.56 82 ILE A O 1
ATOM 591 N N . ALA A 1 83 ? -4.141 -15.499 -0.221 1.00 84.81 83 ALA A N 1
ATOM 592 C CA . ALA A 1 83 ? -4.870 -16.249 0.797 1.00 84.81 83 ALA A CA 1
ATOM 593 C C . ALA A 1 83 ? -6.390 -16.194 0.591 1.00 84.81 83 ALA A C 1
ATOM 595 O O . ALA A 1 83 ? -7.046 -17.237 0.623 1.00 84.81 83 ALA A O 1
ATOM 596 N N . ALA A 1 84 ? -6.933 -15.010 0.302 1.00 85.25 84 ALA A N 1
ATOM 597 C CA . ALA A 1 84 ? -8.351 -14.820 0.014 1.00 85.25 84 ALA A CA 1
ATOM 598 C C . ALA A 1 84 ? -8.779 -15.543 -1.278 1.00 85.25 84 ALA A C 1
ATOM 600 O O . ALA A 1 84 ? -9.851 -16.145 -1.329 1.00 85.25 84 ALA A O 1
ATOM 601 N N . THR A 1 85 ? -7.924 -15.554 -2.311 1.00 80.69 85 THR A N 1
ATOM 602 C CA . THR A 1 85 ? -8.230 -16.215 -3.596 1.00 80.69 85 THR A CA 1
ATOM 603 C C . THR A 1 85 ? -7.988 -17.729 -3.598 1.00 80.69 85 THR A C 1
ATOM 605 O O . THR A 1 85 ? -8.659 -18.447 -4.336 1.00 80.69 85 THR A O 1
ATOM 608 N N . ALA A 1 86 ? -7.063 -18.235 -2.779 1.00 69.94 86 ALA A N 1
ATOM 609 C CA . ALA A 1 86 ? -6.658 -19.643 -2.746 1.00 69.94 86 ALA A CA 1
ATOM 610 C C . ALA A 1 86 ? -7.199 -20.428 -1.534 1.00 69.94 86 ALA A C 1
ATOM 612 O O . ALA A 1 86 ? -6.994 -21.639 -1.463 1.00 69.94 86 ALA A O 1
ATOM 613 N N . LYS A 1 87 ? -7.868 -19.771 -0.569 1.00 60.03 87 LYS A N 1
ATOM 614 C CA . LYS A 1 87 ? -8.291 -20.350 0.727 1.00 60.03 87 LYS A CA 1
ATOM 615 C C . LYS A 1 87 ? -7.157 -21.055 1.499 1.00 60.03 87 LYS A C 1
ATOM 617 O O . LYS A 1 87 ? -7.409 -21.970 2.280 1.00 60.03 87 LYS A O 1
ATOM 622 N N . GLN A 1 88 ? -5.907 -20.659 1.272 1.00 52.59 88 GLN A N 1
ATOM 623 C CA . GLN A 1 88 ? -4.705 -21.251 1.868 1.00 52.59 88 GLN A CA 1
ATOM 624 C C . GLN A 1 88 ? -3.743 -20.123 2.249 1.00 52.59 88 GLN A C 1
ATOM 626 O O . GLN A 1 88 ? -3.411 -19.280 1.418 1.00 52.59 88 GLN A O 1
ATOM 631 N N . VAL A 1 89 ? -3.300 -20.099 3.507 1.00 48.16 89 VAL A N 1
ATOM 632 C CA . VAL A 1 89 ? -2.392 -19.073 4.039 1.00 48.16 89 VAL A CA 1
ATOM 633 C C . VAL A 1 89 ? -0.985 -19.650 4.105 1.00 48.16 89 VAL A C 1
ATOM 635 O O . VAL A 1 89 ? -0.762 -20.624 4.820 1.00 48.16 89 VAL A O 1
ATOM 638 N N . SER A 1 90 ? 0.000 -19.022 3.459 1.00 42.97 90 SER A N 1
ATOM 639 C CA . SER A 1 90 ? 1.388 -19.257 3.865 1.00 42.97 90 SER A CA 1
ATOM 640 C C . SER A 1 90 ? 2.338 -18.080 3.633 1.00 42.97 90 SER A C 1
ATOM 642 O O . SER A 1 90 ? 2.569 -17.661 2.504 1.00 42.97 90 SER A O 1
ATOM 644 N N . LYS A 1 91 ? 2.973 -17.720 4.757 1.00 45.47 91 LYS A N 1
ATOM 645 C CA . LYS A 1 91 ? 4.280 -17.086 5.002 1.00 45.47 91 LYS A CA 1
ATOM 646 C C . LYS A 1 91 ? 4.468 -15.582 4.738 1.00 45.47 91 LYS A C 1
ATOM 648 O O . LYS A 1 91 ? 4.439 -15.085 3.624 1.00 45.47 91 LYS A O 1
ATOM 653 N N . GLN A 1 92 ? 4.802 -14.900 5.834 1.00 47.09 92 GLN A N 1
ATOM 654 C CA . GLN A 1 92 ? 5.105 -13.477 5.969 1.00 47.09 92 GLN A CA 1
ATOM 655 C C . GLN A 1 92 ? 6.629 -13.257 5.943 1.00 47.09 92 GLN A C 1
ATOM 657 O O . GLN A 1 92 ? 7.361 -13.932 6.668 1.00 47.09 92 GLN A O 1
ATOM 662 N N . LEU A 1 93 ? 7.118 -12.313 5.129 1.00 46.81 93 LEU A N 1
ATOM 663 C CA . LEU A 1 93 ? 8.531 -11.909 5.093 1.00 46.81 93 LEU A CA 1
ATOM 664 C C . LEU A 1 93 ? 8.707 -10.559 5.802 1.00 46.81 93 LEU A C 1
ATOM 666 O O . LEU A 1 93 ? 8.170 -9.542 5.359 1.00 46.81 93 LEU A O 1
ATOM 670 N N . GLN A 1 94 ? 9.479 -10.549 6.889 1.00 47.53 94 GLN A N 1
ATOM 671 C CA . GLN A 1 94 ? 9.791 -9.351 7.670 1.00 47.53 94 GLN A CA 1
ATOM 672 C C . GLN A 1 94 ? 11.187 -8.826 7.300 1.00 47.53 94 GLN A C 1
ATOM 674 O O . GLN A 1 94 ? 12.177 -9.548 7.383 1.00 47.53 94 GLN A O 1
ATOM 679 N N . LEU A 1 95 ? 11.270 -7.557 6.903 1.00 54.78 95 LEU A N 1
ATOM 680 C CA . LEU A 1 95 ? 12.520 -6.785 6.833 1.00 54.78 95 LEU A CA 1
ATOM 681 C C . LEU A 1 95 ? 12.469 -5.705 7.919 1.00 54.78 95 LEU A C 1
ATOM 683 O O . LEU A 1 95 ? 11.397 -5.480 8.448 1.00 54.78 95 LEU A O 1
ATOM 687 N N . ARG A 1 96 ? 13.576 -5.040 8.281 1.00 58.66 96 ARG A N 1
ATOM 688 C CA . ARG A 1 96 ? 13.592 -4.018 9.355 1.00 58.66 96 ARG A CA 1
ATOM 689 C C . ARG A 1 96 ? 13.064 -2.661 8.863 1.00 58.66 96 ARG A C 1
ATOM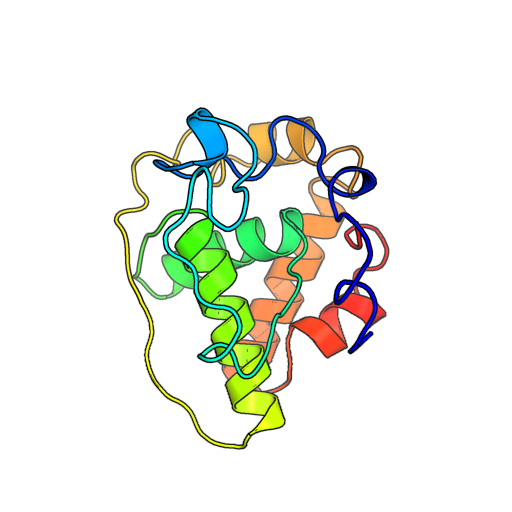 691 O O . ARG A 1 96 ? 13.624 -2.102 7.926 1.00 58.66 96 ARG A O 1
ATOM 698 N N . GLY A 1 97 ? 12.034 -2.111 9.514 1.00 62.50 97 GLY A N 1
ATOM 699 C CA . GLY A 1 97 ? 11.344 -0.888 9.066 1.00 62.50 97 GLY A CA 1
ATOM 700 C C . GLY A 1 97 ? 11.821 0.460 9.631 1.00 62.50 97 GLY A C 1
ATOM 701 O O . GLY A 1 97 ? 11.417 1.493 9.108 1.00 62.50 97 GLY A O 1
ATOM 702 N N . HIS A 1 98 ? 12.693 0.494 10.644 1.00 71.62 98 HIS A N 1
ATOM 703 C CA . HIS A 1 98 ? 13.106 1.747 11.312 1.00 71.62 98 HIS A CA 1
ATOM 704 C C . HIS A 1 98 ? 13.759 2.788 10.377 1.00 71.62 98 HIS A C 1
ATOM 706 O O . HIS A 1 98 ? 13.647 3.987 10.609 1.00 71.62 98 HIS A O 1
ATOM 712 N N . TYR A 1 99 ? 14.378 2.361 9.270 1.00 73.75 99 TYR A N 1
ATOM 713 C CA . TYR A 1 99 ? 14.944 3.272 8.263 1.00 73.75 99 TYR A CA 1
ATOM 714 C C . TYR A 1 99 ? 13.903 4.159 7.557 1.00 73.75 99 TYR A C 1
ATOM 716 O O . TYR A 1 99 ? 14.276 5.106 6.870 1.00 73.75 99 TYR A O 1
ATOM 724 N N . TYR A 1 100 ? 12.608 3.868 7.715 1.00 77.12 100 TYR A N 1
ATOM 725 C CA . TYR A 1 100 ? 11.522 4.568 7.030 1.00 77.12 100 TYR A CA 1
ATOM 726 C C . TYR A 1 100 ? 10.710 5.499 7.944 1.00 77.12 100 TYR A C 1
ATOM 728 O O . TYR A 1 100 ? 9.694 6.042 7.509 1.00 77.12 100 TYR A O 1
ATOM 736 N N . ASP A 1 101 ? 11.136 5.704 9.198 1.00 81.62 101 ASP A N 1
ATOM 737 C CA . ASP A 1 101 ? 10.419 6.547 10.170 1.00 81.62 101 ASP A CA 1
ATOM 738 C C . ASP A 1 101 ? 10.237 7.997 9.684 1.00 81.62 101 ASP A C 1
ATOM 740 O O . ASP A 1 101 ? 9.191 8.601 9.910 1.00 81.62 101 ASP A O 1
ATOM 744 N N . SER A 1 102 ? 11.211 8.540 8.948 1.00 82.50 102 SER A N 1
ATOM 745 C CA . SER A 1 102 ? 11.140 9.881 8.348 1.00 82.50 102 SER A CA 1
ATOM 746 C C . SER A 1 102 ? 10.440 9.930 6.981 1.00 82.50 102 SER A C 1
ATOM 748 O O . SER A 1 102 ? 10.275 11.019 6.430 1.00 82.50 102 SER A O 1
ATOM 750 N N . THR A 1 103 ? 10.040 8.782 6.416 1.00 83.94 103 THR A N 1
ATOM 751 C CA . THR A 1 103 ? 9.453 8.672 5.068 1.00 83.94 103 THR A CA 1
ATOM 752 C C . THR A 1 103 ? 8.100 7.960 5.084 1.00 83.94 103 THR A C 1
ATOM 754 O O . THR A 1 103 ? 7.097 8.578 5.418 1.00 83.94 103 THR A O 1
ATOM 757 N N . TYR A 1 104 ? 8.042 6.669 4.755 1.00 84.75 104 TYR A N 1
ATOM 758 C CA . TYR A 1 104 ? 6.806 5.895 4.583 1.00 84.75 104 TYR A CA 1
ATOM 759 C C . TYR A 1 104 ? 5.999 5.689 5.877 1.00 84.75 104 TYR A C 1
ATOM 761 O O . TYR A 1 104 ? 4.860 5.239 5.813 1.00 84.75 104 TYR A O 1
ATOM 769 N N . TYR A 1 105 ? 6.548 6.033 7.047 1.00 85.62 105 TYR A N 1
ATOM 770 C CA . TYR A 1 105 ? 5.788 6.123 8.303 1.00 85.62 105 TYR A CA 1
ATOM 771 C C . TYR A 1 105 ? 5.414 7.562 8.703 1.00 85.62 105 TYR A C 1
ATOM 773 O O . TYR A 1 105 ? 4.654 7.753 9.654 1.00 85.62 105 TYR A O 1
ATOM 781 N N . ASN A 1 106 ? 5.921 8.574 7.996 1.00 89.50 106 ASN A N 1
ATOM 782 C CA . ASN A 1 106 ? 5.685 9.984 8.280 1.00 89.50 106 ASN A CA 1
ATOM 783 C C . ASN A 1 106 ? 4.495 10.513 7.458 1.00 89.50 106 ASN A C 1
ATOM 785 O O . ASN A 1 106 ? 4.523 10.537 6.228 1.00 89.50 106 ASN A O 1
ATOM 789 N N . ARG A 1 107 ? 3.444 10.985 8.142 1.00 92.94 107 ARG A N 1
ATOM 790 C CA . ARG A 1 107 ? 2.212 11.468 7.491 1.00 92.94 107 ARG A CA 1
ATOM 791 C C . ARG A 1 107 ? 2.423 12.704 6.614 1.00 92.94 107 ARG A C 1
ATOM 793 O O . ARG A 1 107 ? 1.790 12.799 5.569 1.00 92.94 107 ARG A O 1
ATOM 800 N N . GLU A 1 108 ? 3.303 13.627 6.992 1.00 91.44 108 GLU A N 1
ATOM 801 C CA . GLU A 1 108 ? 3.606 14.819 6.183 1.00 91.44 108 GLU A CA 1
ATOM 802 C C . GLU A 1 108 ? 4.312 14.428 4.881 1.00 91.44 108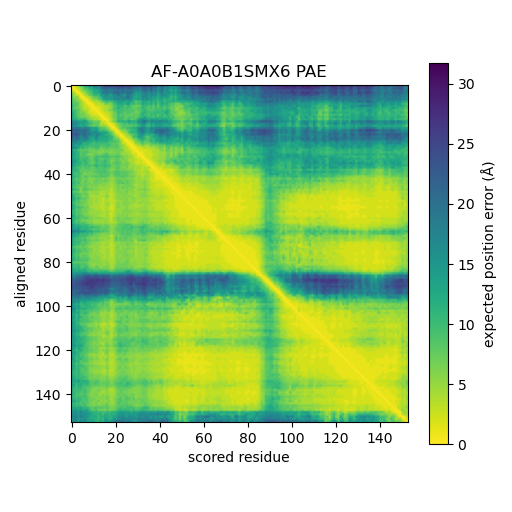 GLU A C 1
ATOM 804 O O . GLU A 1 108 ? 3.990 14.932 3.802 1.00 91.44 108 GLU A O 1
ATOM 809 N N . TRP A 1 109 ? 5.239 13.470 4.968 1.00 90.38 109 TRP A N 1
ATOM 810 C CA . TRP A 1 109 ? 5.906 12.900 3.805 1.00 90.38 109 TRP A CA 1
ATOM 811 C C . TRP A 1 109 ? 4.904 12.199 2.882 1.00 90.38 109 TRP A C 1
ATOM 813 O O . TRP A 1 109 ? 4.910 12.463 1.679 1.00 90.38 109 TRP A O 1
ATOM 823 N N . ILE A 1 110 ? 4.002 11.378 3.437 1.00 88.75 110 ILE A N 1
ATOM 824 C CA . ILE A 1 110 ? 2.937 10.687 2.689 1.00 88.75 110 ILE A CA 1
ATOM 825 C C . ILE A 1 110 ? 2.028 11.701 1.992 1.00 88.75 110 ILE A C 1
ATOM 827 O O . ILE A 1 110 ? 1.834 11.605 0.782 1.00 88.75 110 ILE A O 1
ATOM 831 N N . ALA A 1 111 ? 1.529 12.706 2.719 1.00 89.25 111 ALA A N 1
ATOM 832 C CA . ALA A 1 111 ? 0.671 13.754 2.167 1.00 89.25 111 ALA A CA 1
ATOM 833 C C . ALA A 1 111 ? 1.318 14.429 0.952 1.00 89.25 111 ALA A C 1
ATOM 835 O O . ALA A 1 111 ? 0.677 14.622 -0.078 1.00 89.25 111 ALA A O 1
ATOM 836 N N . LYS A 1 112 ? 2.613 14.744 1.059 1.00 87.62 112 LYS A N 1
ATOM 837 C CA . LYS A 1 112 ? 3.371 15.418 0.005 1.00 87.62 112 LYS A CA 1
ATOM 838 C C . LYS A 1 112 ? 3.671 14.508 -1.185 1.00 87.62 112 LYS A C 1
ATOM 840 O O . LYS A 1 112 ? 3.558 14.947 -2.327 1.00 87.62 112 LYS A O 1
ATOM 845 N N . LYS A 1 113 ? 4.113 13.272 -0.943 1.00 85.94 113 LYS A N 1
ATOM 846 C CA . LYS A 1 113 ? 4.599 12.367 -1.998 1.00 85.94 113 LYS A CA 1
ATOM 847 C C . LYS A 1 113 ? 3.485 11.605 -2.700 1.00 85.94 113 LYS A C 1
ATOM 849 O O . LYS A 1 113 ? 3.603 11.367 -3.896 1.00 85.94 113 LYS A O 1
ATOM 854 N N . PHE A 1 114 ? 2.389 11.314 -2.006 1.00 86.00 114 PHE A N 1
ATOM 855 C CA . PHE A 1 114 ? 1.214 10.661 -2.581 1.00 86.00 114 PHE A CA 1
ATOM 856 C C . PHE A 1 114 ? 0.109 11.636 -2.987 1.00 86.00 114 PHE A C 1
ATOM 858 O O . PHE A 1 114 ? -0.978 11.189 -3.325 1.00 86.00 114 PHE A O 1
ATOM 865 N N . ALA A 1 115 ? 0.357 12.952 -3.017 1.00 86.00 115 ALA A N 1
ATOM 866 C CA . ALA A 1 115 ? -0.656 13.953 -3.374 1.00 86.00 115 ALA A CA 1
ATOM 867 C C . ALA A 1 115 ? -1.372 13.661 -4.710 1.00 86.00 115 ALA A C 1
ATOM 869 O O . ALA A 1 115 ? -2.573 13.877 -4.825 1.00 86.00 115 ALA A O 1
ATOM 870 N N . ARG A 1 116 ? -0.649 13.129 -5.708 1.00 81.88 116 ARG A N 1
ATOM 871 C CA . ARG A 1 116 ? -1.220 12.730 -7.010 1.00 81.88 116 ARG A CA 1
ATOM 872 C C . ARG A 1 116 ? -2.094 11.475 -6.950 1.00 81.88 116 ARG A C 1
ATOM 874 O O . ARG A 1 116 ? -2.910 11.281 -7.838 1.00 81.88 116 ARG A O 1
ATOM 881 N N . HIS A 1 117 ? -1.934 10.671 -5.906 1.00 81.44 117 HIS A N 1
ATOM 882 C CA . HIS A 1 117 ? -2.656 9.425 -5.650 1.00 81.44 117 HIS A CA 1
ATOM 883 C C . HIS A 1 117 ? -3.568 9.575 -4.419 1.00 81.44 117 HIS A C 1
ATOM 885 O O . HIS A 1 117 ? -3.620 8.690 -3.568 1.00 81.44 117 HIS A O 1
ATOM 891 N N . GLY A 1 118 ? -4.206 10.743 -4.263 1.00 85.56 118 GLY A N 1
ATOM 892 C CA . GLY A 1 118 ? -5.181 11.014 -3.197 1.00 85.56 118 GLY A CA 1
ATOM 893 C C . GLY A 1 118 ? -4.596 11.308 -1.809 1.00 85.56 118 GLY A C 1
ATOM 894 O O . GLY A 1 118 ? -5.346 11.537 -0.862 1.00 85.56 118 GLY A O 1
ATOM 895 N N . GLY A 1 119 ? -3.269 11.338 -1.662 1.00 88.81 119 GLY A N 1
ATOM 896 C CA . GLY A 1 119 ? -2.584 11.771 -0.443 1.00 88.81 119 GLY A CA 1
ATOM 897 C C . GLY A 1 119 ? -3.009 10.993 0.806 1.00 88.81 119 GLY A C 1
ATOM 898 O O . GLY A 1 119 ? -3.082 9.764 0.799 1.00 88.81 119 GLY A O 1
ATOM 899 N N . LEU A 1 120 ? -3.271 11.719 1.898 1.00 92.00 120 LEU A N 1
ATOM 900 C CA . LEU A 1 120 ? -3.678 11.104 3.165 1.00 92.00 120 LEU A CA 1
ATOM 901 C C . LEU A 1 120 ? -5.072 10.477 3.115 1.00 92.00 120 LEU A C 1
ATOM 903 O O . LEU A 1 120 ? -5.285 9.486 3.797 1.00 92.00 120 LEU A O 1
ATOM 907 N N . GLU A 1 121 ? -5.989 11.000 2.302 1.00 92.69 121 GLU A N 1
ATOM 908 C CA . GLU A 1 121 ? -7.341 10.444 2.183 1.00 92.69 121 GLU A CA 1
ATOM 909 C C . GLU A 1 121 ? -7.295 9.025 1.606 1.00 92.69 121 GLU A C 1
ATOM 911 O O . GLU A 1 121 ? -7.843 8.087 2.186 1.00 92.69 121 GLU A O 1
ATOM 916 N N . ALA A 1 122 ? -6.559 8.844 0.505 1.00 91.50 122 ALA A N 1
ATOM 917 C CA . ALA A 1 122 ? -6.346 7.525 -0.077 1.00 91.50 122 ALA A CA 1
A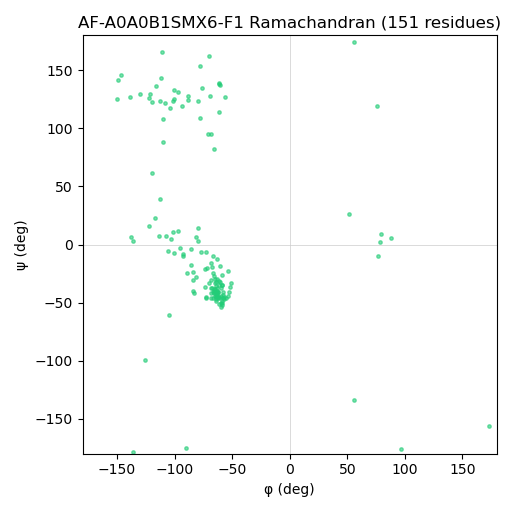TOM 918 C C . ALA A 1 122 ? -5.574 6.603 0.876 1.00 91.50 122 ALA A C 1
ATOM 920 O O . ALA A 1 122 ? -5.942 5.439 1.033 1.00 91.50 122 ALA A O 1
ATOM 921 N N . TYR A 1 123 ? -4.529 7.114 1.532 1.00 93.25 123 TYR A N 1
ATOM 922 C CA . TYR A 1 123 ? -3.757 6.350 2.511 1.00 93.25 123 TYR A CA 1
ATOM 923 C C . TYR A 1 123 ? -4.625 5.849 3.675 1.00 93.25 123 TYR A C 1
ATOM 925 O O . TYR A 1 123 ? -4.571 4.665 4.002 1.00 93.25 123 TYR A O 1
ATOM 933 N N . ASP A 1 124 ? -5.437 6.720 4.277 1.00 95.44 124 ASP A N 1
ATOM 934 C CA . ASP A 1 124 ? -6.285 6.370 5.417 1.00 95.44 124 ASP A CA 1
ATOM 935 C C . ASP A 1 124 ? -7.396 5.392 4.984 1.00 95.44 124 ASP A C 1
ATOM 937 O O . ASP A 1 124 ? -7.667 4.426 5.696 1.00 95.44 124 ASP A O 1
ATOM 941 N N . CYS A 1 125 ? -7.956 5.551 3.777 1.00 95.56 125 CYS A N 1
ATOM 942 C CA . CYS A 1 125 ? -8.897 4.584 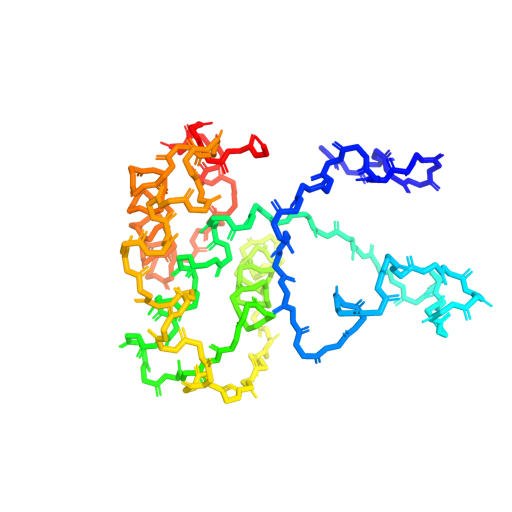3.202 1.00 95.56 125 CYS A CA 1
ATOM 943 C C . CYS A 1 125 ? -8.274 3.186 3.067 1.00 95.56 125 CYS A C 1
ATOM 945 O O . CYS A 1 125 ? -8.841 2.196 3.537 1.00 95.56 125 CYS A O 1
ATOM 947 N N . TRP A 1 126 ? -7.077 3.099 2.474 1.00 95.00 126 TRP A N 1
ATOM 948 C CA . TRP A 1 126 ? -6.361 1.832 2.331 1.00 95.00 126 TRP A CA 1
ATOM 949 C C . TRP A 1 126 ? -5.990 1.230 3.686 1.00 95.00 126 TRP A C 1
ATOM 951 O O . TRP A 1 126 ? -6.130 0.023 3.867 1.00 95.00 126 TRP A O 1
ATOM 961 N N . TYR A 1 127 ? -5.569 2.045 4.654 1.00 95.75 127 TYR A N 1
ATOM 962 C CA . TYR A 1 127 ? -5.289 1.579 6.012 1.00 95.75 127 TYR A CA 1
ATOM 963 C C . TYR A 1 127 ? -6.514 0.902 6.640 1.00 95.75 127 TYR A C 1
ATOM 965 O O . TYR A 1 127 ? -6.393 -0.206 7.171 1.00 95.75 127 TYR A O 1
ATOM 973 N N . THR A 1 128 ? -7.692 1.525 6.530 1.00 96.25 128 THR A N 1
ATOM 974 C CA . THR A 1 128 ? -8.952 0.955 7.021 1.00 96.25 128 THR A CA 1
ATOM 975 C C . THR A 1 128 ? -9.285 -0.354 6.312 1.00 96.25 128 THR A C 1
ATOM 977 O O . THR A 1 128 ? -9.478 -1.364 6.983 1.00 96.25 128 THR A O 1
ATOM 980 N N . VAL A 1 129 ? -9.272 -0.374 4.974 1.00 95.69 129 VAL A N 1
ATOM 981 C CA . VAL A 1 129 ? -9.587 -1.581 4.187 1.00 95.69 129 VAL A CA 1
ATOM 982 C C . VAL A 1 129 ? -8.669 -2.744 4.549 1.00 95.69 129 VAL A C 1
ATOM 984 O O . VAL A 1 129 ? -9.138 -3.864 4.740 1.00 95.69 129 VAL A O 1
ATOM 987 N N . ILE A 1 130 ? -7.363 -2.499 4.663 1.00 94.81 130 ILE A N 1
ATOM 988 C CA . ILE A 1 130 ? -6.385 -3.553 4.956 1.00 94.81 130 ILE A CA 1
ATOM 989 C C . ILE A 1 130 ? -6.564 -4.068 6.384 1.00 94.81 130 ILE A C 1
ATOM 991 O O . ILE A 1 130 ? -6.511 -5.277 6.602 1.00 94.81 130 ILE A O 1
ATOM 995 N N . SER A 1 131 ? -6.804 -3.174 7.344 1.00 93.69 131 SER A N 1
ATOM 996 C CA . SER A 1 131 ? -7.041 -3.554 8.740 1.00 93.69 131 SER A CA 1
ATOM 997 C C . SER A 1 131 ? -8.309 -4.399 8.888 1.00 93.69 131 SER A C 1
ATOM 999 O O . SER A 1 131 ? -8.284 -5.426 9.563 1.00 93.69 131 SER A O 1
ATOM 1001 N N . GLU A 1 132 ? -9.396 -4.007 8.216 1.00 93.44 132 GLU A N 1
ATOM 1002 C CA . GLU A 1 132 ? -10.655 -4.761 8.186 1.00 93.44 132 GLU A CA 1
ATOM 1003 C C . GLU A 1 132 ? -10.466 -6.127 7.513 1.00 93.44 132 GLU A C 1
ATOM 1005 O O . GLU A 1 132 ? -10.840 -7.150 8.083 1.00 93.44 132 GLU A O 1
ATOM 1010 N N . SER A 1 133 ? -9.796 -6.160 6.357 1.00 92.06 133 SER A N 1
ATOM 1011 C CA . SER A 1 133 ? -9.545 -7.392 5.594 1.00 92.06 133 SER A CA 1
ATOM 1012 C C . SER A 1 133 ? -8.657 -8.380 6.351 1.00 92.06 133 SER A C 1
ATOM 1014 O O . SER A 1 133 ? -8.811 -9.591 6.215 1.00 92.06 133 SER A O 1
ATOM 1016 N N . LEU A 1 134 ? -7.729 -7.886 7.179 1.00 88.06 134 LEU A N 1
ATOM 1017 C CA . LEU A 1 134 ? -6.904 -8.738 8.036 1.00 88.06 134 LEU A CA 1
ATOM 1018 C C . LEU A 1 134 ? -7.748 -9.475 9.086 1.00 88.06 134 LEU A C 1
ATOM 1020 O O . LEU A 1 134 ? -7.425 -10.610 9.432 1.00 88.06 134 LEU A O 1
ATOM 1024 N N . ALA A 1 135 ? -8.823 -8.850 9.570 1.00 86.62 135 ALA A N 1
ATOM 1025 C CA . ALA A 1 135 ? -9.742 -9.451 10.530 1.00 86.62 135 ALA A CA 1
ATOM 1026 C C . ALA A 1 135 ? -10.813 -10.326 9.857 1.00 86.62 135 ALA A C 1
ATOM 1028 O O . ALA A 1 135 ? -11.148 -11.385 10.387 1.00 86.62 135 ALA A O 1
ATOM 1029 N N . SER A 1 136 ? -11.353 -9.900 8.708 1.00 88.81 136 SER A N 1
ATOM 1030 C CA . SER A 1 136 ? -12.440 -10.600 8.007 1.00 88.81 136 SER A CA 1
ATOM 1031 C C . SER A 1 136 ? -11.959 -11.739 7.103 1.00 88.81 136 SER A C 1
ATOM 1033 O O . SER A 1 136 ? -12.719 -12.665 6.823 1.00 88.81 136 SER A O 1
ATOM 1035 N N . GLY A 1 137 ? -10.701 -11.692 6.653 1.00 86.12 137 GLY A N 1
ATOM 1036 C CA . GLY A 1 137 ? -10.143 -12.619 5.667 1.00 86.12 137 GLY A CA 1
ATOM 1037 C C . GLY A 1 137 ? -10.529 -12.298 4.218 1.00 86.12 137 GLY A C 1
ATOM 1038 O O . GLY A 1 137 ? -10.269 -13.107 3.326 1.00 86.12 137 GLY A O 1
ATOM 1039 N N . GLU A 1 138 ? -11.155 -11.146 3.973 1.00 88.75 138 GLU A N 1
ATOM 1040 C CA . GLU A 1 138 ? -11.475 -10.668 2.627 1.00 88.75 138 GLU A CA 1
ATOM 1041 C C . GLU A 1 138 ? -10.221 -10.238 1.853 1.00 88.75 138 GLU A C 1
ATOM 1043 O O . GLU A 1 138 ? -9.151 -10.009 2.416 1.00 88.75 138 GLU A O 1
ATOM 1048 N N . ASP A 1 139 ? -10.348 -10.137 0.528 1.00 90.25 139 ASP A N 1
ATOM 1049 C CA . ASP A 1 139 ? -9.262 -9.681 -0.337 1.00 90.25 139 ASP A CA 1
ATOM 1050 C C . ASP A 1 139 ? -9.129 -8.146 -0.269 1.00 90.25 139 ASP A C 1
ATOM 1052 O O . ASP A 1 139 ? -9.965 -7.437 -0.845 1.00 90.25 139 ASP A O 1
ATOM 1056 N N . PRO A 1 140 ? -8.068 -7.601 0.363 1.00 91.38 140 PRO A N 1
ATOM 1057 C CA . PRO A 1 140 ? -7.924 -6.159 0.534 1.00 91.38 140 PRO A CA 1
ATOM 1058 C C . PRO A 1 140 ? -7.732 -5.429 -0.793 1.00 91.38 140 PRO A C 1
ATOM 1060 O O . PRO A 1 140 ? -8.079 -4.256 -0.891 1.00 91.38 140 PRO A O 1
ATOM 1063 N N . LEU A 1 141 ? -7.178 -6.088 -1.819 1.00 90.56 141 LEU A N 1
ATOM 1064 C CA . LEU A 1 141 ? -6.997 -5.454 -3.122 1.00 90.56 141 LEU A CA 1
ATOM 1065 C C . LEU A 1 141 ? -8.335 -5.314 -3.829 1.00 90.56 141 LEU A C 1
ATOM 1067 O O . LEU A 1 141 ? -8.636 -4.239 -4.334 1.00 90.56 141 LEU A O 1
ATOM 1071 N N . PHE A 1 142 ? -9.147 -6.373 -3.828 1.00 89.62 142 PHE A N 1
ATOM 1072 C CA . PHE A 1 142 ? -10.481 -6.333 -4.419 1.00 89.62 142 PHE A CA 1
ATOM 1073 C C . PHE A 1 142 ? -11.342 -5.246 -3.761 1.00 89.62 142 PHE A C 1
ATOM 1075 O O . PHE A 1 142 ? -11.829 -4.348 -4.444 1.00 8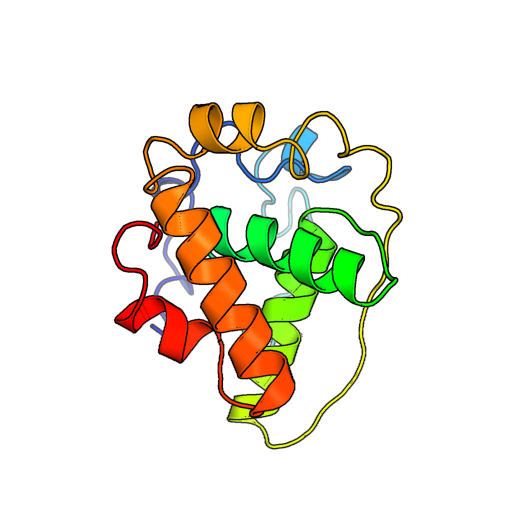9.62 142 PHE A O 1
ATOM 1082 N N . VAL A 1 143 ? -11.428 -5.266 -2.428 1.00 91.25 143 VAL A N 1
ATOM 1083 C CA . VAL A 1 143 ? -12.214 -4.298 -1.650 1.00 91.25 143 VAL A CA 1
ATOM 1084 C C . VAL A 1 143 ? -11.666 -2.876 -1.800 1.00 91.25 143 VAL A C 1
ATOM 1086 O O . VAL A 1 143 ? -12.428 -1.921 -1.956 1.00 91.25 143 VAL A O 1
ATOM 1089 N N . GLY A 1 144 ? -10.344 -2.708 -1.774 1.00 89.88 144 GLY A N 1
ATOM 1090 C CA . GLY A 1 144 ? -9.712 -1.394 -1.854 1.00 89.88 144 GLY A CA 1
ATOM 1091 C C . GLY A 1 144 ? -9.828 -0.742 -3.228 1.00 89.88 144 GLY A C 1
ATOM 1092 O O . GLY A 1 144 ? -9.998 0.473 -3.300 1.00 89.88 144 GLY A O 1
ATOM 1093 N N . TYR A 1 145 ? -9.828 -1.519 -4.316 1.00 89.38 145 TYR A N 1
ATOM 1094 C CA . TYR A 1 145 ? -10.088 -0.974 -5.653 1.00 89.38 145 TYR A CA 1
ATOM 1095 C C . TYR A 1 145 ? -11.515 -0.427 -5.803 1.00 89.38 145 TYR A C 1
ATOM 1097 O O . TYR A 1 145 ? -11.713 0.521 -6.560 1.00 89.38 145 TYR A O 1
ATOM 1105 N N . GLU A 1 146 ? -12.489 -0.978 -5.077 1.00 88.38 146 GLU A N 1
ATOM 1106 C CA . GLU A 1 146 ? -13.866 -0.471 -5.071 1.00 88.38 146 GLU A CA 1
ATOM 1107 C C . GLU A 1 146 ? -14.051 0.709 -4.104 1.00 88.38 146 GLU A C 1
ATOM 1109 O O . GLU A 1 146 ? -14.711 1.691 -4.443 1.00 88.38 146 GLU A O 1
ATOM 1114 N N . ARG A 1 147 ? -13.460 0.638 -2.902 1.00 90.81 147 ARG A N 1
ATOM 1115 C CA . ARG A 1 147 ? -13.685 1.617 -1.821 1.00 90.81 147 ARG A CA 1
ATOM 1116 C C . ARG A 1 147 ? -12.736 2.814 -1.825 1.00 90.81 147 ARG A C 1
ATOM 1118 O O . ARG A 1 147 ? -13.111 3.857 -1.297 1.00 90.81 147 ARG A O 1
ATOM 1125 N N . CYS A 1 148 ? -11.538 2.692 -2.396 1.00 89.44 148 CYS A N 1
ATOM 1126 C CA . CYS A 1 148 ? -10.495 3.722 -2.346 1.00 89.44 148 CYS A CA 1
ATOM 1127 C C . CYS A 1 148 ? -10.100 4.225 -3.751 1.00 89.44 148 CYS A C 1
ATOM 1129 O O . CYS A 1 148 ? -8.932 4.110 -4.134 1.00 89.44 148 CYS A O 1
ATOM 1131 N N . PRO A 1 149 ? -11.029 4.819 -4.532 1.00 75.62 149 PRO A N 1
ATOM 1132 C CA . PRO A 1 149 ? -10.805 5.151 -5.945 1.00 75.62 149 PRO A CA 1
ATOM 1133 C C . PRO A 1 149 ? -9.687 6.180 -6.164 1.00 75.62 149 PRO A C 1
ATOM 1135 O O . PRO A 1 149 ? -8.986 6.125 -7.170 1.00 75.62 149 PRO A O 1
ATOM 1138 N N . ASN A 1 150 ? -9.464 7.075 -5.197 1.00 72.19 150 ASN A N 1
ATOM 1139 C CA . ASN A 1 150 ? -8.440 8.120 -5.272 1.00 72.19 150 ASN A CA 1
ATOM 1140 C C . ASN A 1 150 ? -7.001 7.584 -5.109 1.00 72.19 150 ASN A C 1
ATOM 1142 O O . ASN A 1 150 ? -6.058 8.351 -5.269 1.00 72.19 150 ASN A O 1
ATOM 1146 N N . GLY A 1 151 ? -6.823 6.292 -4.797 1.00 61.94 151 GLY A N 1
ATOM 1147 C CA . GLY A 1 151 ? -5.525 5.644 -4.566 1.00 61.94 151 GLY A CA 1
ATOM 1148 C C . GLY A 1 151 ? -5.184 4.526 -5.555 1.00 61.94 151 GLY A C 1
ATOM 1149 O O . GLY A 1 151 ? -4.414 3.630 -5.205 1.00 61.94 151 GLY A O 1
ATOM 1150 N N . VAL A 1 152 ? -5.788 4.530 -6.747 1.00 65.44 152 VAL A N 1
ATOM 1151 C CA . VAL A 1 152 ? -5.645 3.476 -7.764 1.00 65.44 152 VAL A CA 1
ATOM 1152 C C . VAL A 1 152 ? -4.843 3.998 -8.963 1.00 65.44 152 VAL A C 1
ATOM 1154 O O . VAL A 1 152 ? -5.424 4.438 -9.948 1.00 65.44 152 VAL A O 1
ATOM 1157 N N . PHE A 1 153 ? -3.513 3.862 -8.865 1.00 61.41 153 PHE A N 1
ATOM 1158 C CA . PHE A 1 153 ? -2.480 4.252 -9.848 1.00 61.41 153 PHE A CA 1
ATOM 1159 C C . PHE A 1 153 ? -2.361 5.747 -10.171 1.00 61.41 153 PHE A C 1
ATOM 1161 O O . PHE A 1 153 ? -3.351 6.499 -10.126 1.00 61.41 153 PHE A O 1
#

Mean predicted aligned error: 8.09 Å

Organism: Oesophagostomum dentatum (NCBI:txid61180)

Foldseek 3Di:
DFCPVPPDDCVVVDDPPRQDDPPCSVVDDDDDPPRDVDDPVPDPGDDDDQQLLLLLQQVLCVVVVAHAGSVQSVQLLVQLQCCLVVVDHDDGDGDHHPVCCVASVDLVNQQVPCVQLVGVQLNVQSNVLSNVCVVVSHNSVVVSVVRRVSRDD